Protein AF-A0A7S4M0R1-F1 (afdb_monomer_lite)

Structure (mmCIF, N/CA/C/O backbone):
data_AF-A0A7S4M0R1-F1
#
_entry.id   AF-A0A7S4M0R1-F1
#
loop_
_atom_site.group_PDB
_atom_site.id
_atom_site.type_symbol
_atom_site.label_atom_id
_atom_site.label_alt_id
_atom_site.label_comp_id
_atom_site.label_asym_id
_atom_site.label_entity_id
_atom_site.label_seq_id
_atom_site.pdbx_PDB_ins_code
_atom_site.Cartn_x
_atom_site.Cartn_y
_atom_site.Cartn_z
_atom_site.occupancy
_atom_site.B_iso_or_equiv
_atom_site.auth_seq_id
_atom_site.auth_comp_id
_atom_site.auth_asym_id
_atom_site.auth_atom_id
_atom_site.pdbx_PDB_model_num
ATOM 1 N N . TYR A 1 1 ? 2.655 9.391 9.782 1.00 79.50 1 TYR A N 1
ATOM 2 C CA . TYR A 1 1 ? 1.707 8.264 9.679 1.00 79.50 1 TYR A CA 1
ATOM 3 C C . TYR A 1 1 ? 1.735 7.376 10.911 1.00 79.50 1 TYR A C 1
ATOM 5 O O . TYR A 1 1 ? 0.661 7.004 11.349 1.00 79.50 1 TYR A O 1
ATOM 13 N N . VAL A 1 2 ? 2.895 7.035 11.497 1.00 83.00 2 VAL A N 1
ATOM 14 C CA . VAL A 1 2 ? 2.941 6.185 12.707 1.00 83.00 2 VAL A CA 1
ATOM 15 C C . VAL A 1 2 ? 2.132 6.774 13.873 1.00 83.00 2 VAL A C 1
ATOM 17 O O . VAL A 1 2 ? 1.277 6.090 14.426 1.00 83.00 2 VAL A O 1
ATOM 20 N N . GLU A 1 3 ? 2.333 8.052 14.206 1.00 86.31 3 GLU A N 1
ATOM 21 C CA . GLU A 1 3 ? 1.566 8.717 15.271 1.00 86.31 3 GLU A CA 1
ATOM 22 C C . GLU A 1 3 ? 0.062 8.769 14.967 1.00 86.31 3 GLU A C 1
ATOM 24 O O . GLU A 1 3 ? -0.769 8.592 15.857 1.00 86.31 3 GLU A O 1
ATOM 29 N N . GLU A 1 4 ? -0.312 9.002 13.710 1.00 88.94 4 GLU A N 1
ATOM 30 C CA . GLU A 1 4 ? -1.708 9.031 13.280 1.00 88.94 4 GLU A CA 1
ATOM 31 C C . GLU A 1 4 ? -2.354 7.646 13.363 1.00 88.94 4 GLU A C 1
ATOM 33 O O . GLU A 1 4 ? -3.479 7.537 13.849 1.00 88.94 4 GLU A O 1
ATOM 38 N N . ILE A 1 5 ? -1.629 6.592 12.973 1.00 88.50 5 ILE A N 1
ATOM 39 C CA . ILE A 1 5 ? -2.052 5.196 13.139 1.00 88.50 5 ILE A CA 1
ATOM 40 C C . ILE A 1 5 ? -2.315 4.920 14.620 1.00 88.50 5 ILE A C 1
ATOM 42 O O . ILE A 1 5 ? -3.394 4.442 14.958 1.00 88.50 5 ILE A O 1
ATOM 46 N N . MET A 1 6 ? -1.407 5.313 15.519 1.00 85.44 6 MET A N 1
ATOM 47 C CA . MET A 1 6 ? -1.615 5.146 16.963 1.00 85.44 6 MET A CA 1
ATOM 48 C C . MET A 1 6 ? -2.870 5.856 17.465 1.00 85.44 6 MET A C 1
ATOM 50 O O . MET A 1 6 ? -3.629 5.294 18.255 1.00 85.44 6 MET A O 1
ATOM 54 N N . ARG A 1 7 ? -3.099 7.101 17.031 1.00 89.31 7 ARG A N 1
ATOM 55 C CA . ARG A 1 7 ? -4.298 7.850 17.429 1.00 89.31 7 ARG A CA 1
ATOM 56 C C . ARG A 1 7 ? -5.565 7.131 16.982 1.00 89.31 7 ARG A C 1
ATOM 58 O O . ARG A 1 7 ? -6.522 7.102 17.748 1.00 89.31 7 ARG A O 1
ATOM 65 N N . MET A 1 8 ? -5.569 6.549 15.785 1.00 89.31 8 MET A N 1
ATOM 66 C CA . MET A 1 8 ? -6.713 5.795 15.268 1.00 89.31 8 MET A CA 1
ATOM 67 C C . MET A 1 8 ? -6.905 4.472 16.014 1.00 89.31 8 MET A C 1
ATOM 69 O O . MET A 1 8 ? -8.021 4.189 16.439 1.00 89.31 8 MET A O 1
ATOM 73 N N . VAL A 1 9 ? -5.825 3.723 16.253 1.00 87.56 9 VAL A N 1
ATOM 74 C CA . VAL A 1 9 ? -5.839 2.474 17.031 1.00 87.56 9 VAL A CA 1
ATOM 75 C C . VAL A 1 9 ? -6.393 2.709 18.435 1.00 87.56 9 VAL A C 1
ATOM 77 O O . VAL A 1 9 ? -7.315 2.018 18.845 1.00 87.56 9 VAL A O 1
ATOM 80 N N . MET A 1 10 ? -5.907 3.728 19.149 1.00 88.25 10 MET A N 1
ATOM 81 C CA . MET A 1 10 ? -6.389 4.033 20.503 1.00 88.25 10 MET A CA 1
ATOM 82 C C . MET A 1 10 ? -7.820 4.577 20.525 1.00 88.25 10 MET A C 1
ATOM 84 O O . MET A 1 10 ? -8.556 4.321 21.471 1.00 88.25 10 MET A O 1
ATOM 88 N N . LYS A 1 11 ? -8.212 5.373 19.522 1.00 92.69 11 LYS A N 1
ATOM 89 C CA . LYS A 1 11 ? -9.526 6.031 19.503 1.00 92.69 11 LYS A CA 1
ATOM 90 C C . LYS A 1 11 ? -10.654 5.095 19.075 1.00 92.69 11 LYS A C 1
ATOM 92 O O . LYS A 1 11 ? -11.769 5.244 19.565 1.00 92.69 11 LYS A O 1
ATOM 97 N N . TYR A 1 12 ? -10.375 4.205 18.131 1.00 92.25 12 TYR A N 1
ATOM 98 C CA . TYR A 1 12 ? -11.372 3.342 17.498 1.00 92.25 12 TYR A CA 1
ATOM 99 C C . TYR A 1 12 ? -11.142 1.855 17.783 1.00 92.25 12 TYR A C 1
ATOM 101 O O . TYR A 1 12 ? -11.811 1.026 17.178 1.00 92.25 12 TYR A O 1
ATOM 109 N N . GLU A 1 13 ? -10.209 1.528 18.683 1.00 89.31 13 GLU A N 1
ATOM 110 C CA . GLU A 1 13 ? -9.891 0.158 19.111 1.00 89.31 13 GLU A CA 1
ATOM 111 C C . GLU A 1 13 ? -9.555 -0.777 17.932 1.00 89.31 13 GLU A C 1
ATOM 113 O O . GLU A 1 13 ? -9.939 -1.944 17.897 1.00 89.31 13 GLU A O 1
ATOM 118 N N . VAL A 1 14 ? -8.828 -0.256 16.936 1.00 88.94 14 VAL A N 1
ATOM 119 C CA . VAL A 1 14 ? -8.447 -1.012 15.732 1.00 88.94 14 VAL A CA 1
ATOM 120 C C . VAL A 1 14 ? -7.402 -2.072 16.086 1.00 88.94 14 VAL A C 1
ATOM 122 O O . VAL A 1 14 ? -6.342 -1.740 16.614 1.00 88.94 14 VAL A O 1
ATOM 125 N N . SER A 1 15 ? -7.665 -3.337 15.750 1.00 87.50 15 SER A N 1
ATOM 126 C CA . SER A 1 15 ? -6.762 -4.467 16.027 1.00 87.50 15 SER A CA 1
ATOM 127 C C . SER A 1 15 ? -5.749 -4.754 14.916 1.00 87.50 15 SER A C 1
ATOM 129 O O . SER A 1 15 ? -4.734 -5.408 15.160 1.00 87.50 15 SER A O 1
ATOM 131 N N . THR A 1 16 ? -6.041 -4.297 13.696 1.00 91.69 16 THR A N 1
ATOM 132 C CA . THR A 1 16 ? -5.333 -4.706 12.481 1.00 91.69 16 THR A CA 1
ATOM 133 C C . THR A 1 16 ? -5.096 -3.503 11.573 1.00 91.69 16 THR A C 1
ATOM 135 O O . THR A 1 16 ? -6.013 -2.737 11.282 1.00 91.69 16 THR A O 1
ATOM 138 N N . VAL A 1 17 ? -3.859 -3.329 11.112 1.00 92.56 17 VAL A N 1
ATOM 139 C CA . VAL A 1 17 ? -3.431 -2.219 10.253 1.00 92.56 17 VAL A CA 1
ATOM 140 C C . VAL A 1 17 ? -2.860 -2.783 8.959 1.00 92.56 17 VAL A C 1
ATOM 142 O O . VAL A 1 17 ? -1.842 -3.470 8.976 1.00 92.56 17 VAL A O 1
ATOM 145 N N . PHE A 1 18 ? -3.483 -2.462 7.826 1.00 94.12 18 PHE A N 1
ATOM 146 C CA . PHE A 1 18 ? -2.896 -2.713 6.512 1.00 94.12 18 PHE A CA 1
ATOM 147 C C . PHE A 1 18 ? -1.986 -1.551 6.099 1.00 94.12 18 PHE A C 1
ATOM 149 O O . PHE A 1 18 ? -2.390 -0.388 6.157 1.00 94.12 18 PHE A O 1
ATOM 156 N N . LEU A 1 19 ? -0.761 -1.862 5.668 1.00 92.25 19 LEU A N 1
ATOM 157 C CA . LEU A 1 19 ? 0.222 -0.875 5.227 1.00 92.25 19 LEU A CA 1
ATOM 158 C C . LEU A 1 19 ? 0.598 -1.077 3.753 1.00 92.25 19 LEU A C 1
ATOM 160 O O . LEU A 1 19 ? 1.309 -2.021 3.402 1.00 92.25 19 LEU A O 1
ATOM 164 N N . ALA A 1 20 ? 0.193 -0.126 2.911 1.00 92.00 20 ALA A N 1
ATOM 165 C CA . ALA A 1 20 ? 0.692 0.024 1.547 1.00 92.00 20 ALA A CA 1
ATOM 166 C C . ALA A 1 20 ? 1.871 1.011 1.543 1.00 92.00 20 ALA A C 1
ATOM 168 O O . ALA A 1 20 ? 1.687 2.221 1.685 1.00 92.00 20 ALA A O 1
ATOM 169 N N . THR A 1 21 ? 3.096 0.497 1.429 1.00 86.44 21 THR A N 1
ATOM 170 C CA . THR 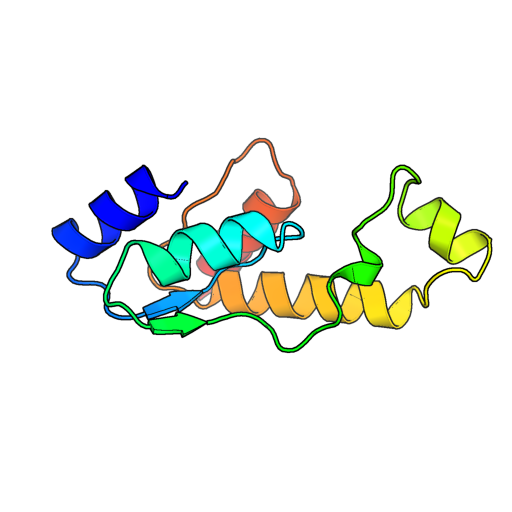A 1 21 ? 4.316 1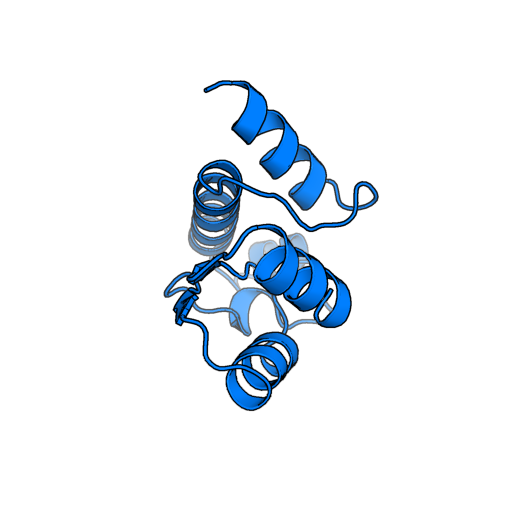.313 1.388 1.00 86.44 21 THR A CA 1
ATOM 171 C C . THR A 1 21 ? 5.382 0.674 0.501 1.00 86.44 21 THR A C 1
ATOM 173 O O . THR A 1 21 ? 5.493 -0.550 0.412 1.00 86.44 21 THR A O 1
ATOM 176 N N . ASP A 1 22 ? 6.179 1.522 -0.135 1.00 81.12 22 ASP A N 1
ATOM 177 C CA . ASP A 1 22 ? 7.432 1.192 -0.813 1.00 81.12 22 ASP A CA 1
ATOM 178 C C . ASP A 1 22 ? 8.630 1.136 0.158 1.00 81.12 22 ASP A C 1
ATOM 180 O O . ASP A 1 22 ? 9.694 0.635 -0.199 1.00 81.12 22 ASP A O 1
ATOM 184 N N . SER A 1 23 ? 8.464 1.600 1.403 1.00 80.44 23 SER A N 1
ATOM 185 C CA . SER A 1 23 ? 9.525 1.671 2.408 1.00 80.44 23 SER A C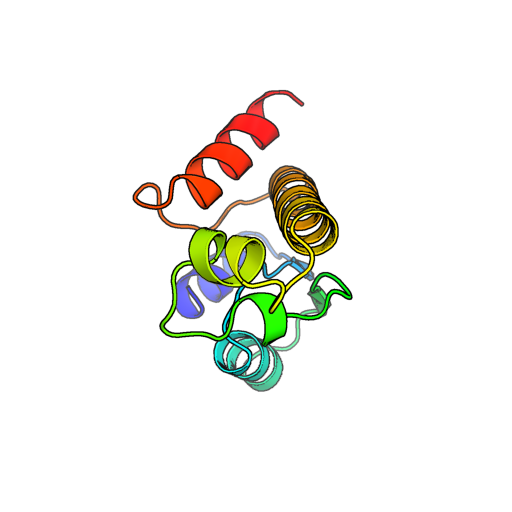A 1
ATOM 186 C C . SER A 1 23 ? 9.498 0.483 3.369 1.00 80.44 23 SER A C 1
ATOM 188 O O . SER A 1 23 ? 8.654 0.393 4.265 1.00 80.44 23 SER A O 1
ATOM 190 N N . ALA A 1 24 ? 10.501 -0.392 3.264 1.00 78.75 24 ALA A N 1
ATOM 191 C CA . ALA A 1 24 ? 10.718 -1.467 4.235 1.00 78.75 24 ALA A CA 1
ATOM 192 C C . ALA A 1 24 ? 10.915 -0.930 5.668 1.00 78.75 24 ALA A C 1
ATOM 194 O O . ALA A 1 24 ? 10.436 -1.525 6.633 1.00 78.75 24 ALA A O 1
ATOM 195 N N . GLN A 1 25 ? 11.545 0.241 5.808 1.00 82.31 25 GLN A N 1
ATOM 196 C CA . GLN A 1 25 ? 11.782 0.872 7.106 1.00 82.31 25 GLN A CA 1
ATOM 197 C C . GLN A 1 25 ? 10.472 1.269 7.805 1.00 82.31 25 GLN A C 1
ATOM 199 O O . GLN A 1 25 ? 10.359 1.125 9.021 1.00 82.31 25 GLN A O 1
ATOM 204 N N . ALA A 1 26 ? 9.471 1.744 7.056 1.00 82.44 26 ALA A N 1
ATOM 205 C CA . ALA A 1 26 ? 8.171 2.103 7.624 1.00 82.44 26 ALA A CA 1
ATOM 206 C C . ALA A 1 26 ? 7.455 0.879 8.224 1.00 82.44 26 ALA A C 1
ATOM 208 O O . ALA A 1 26 ? 6.855 0.973 9.297 1.00 82.44 26 ALA A O 1
ATOM 209 N N . LEU A 1 27 ? 7.574 -0.281 7.569 1.00 82.19 27 LEU A N 1
ATOM 210 C CA . LEU A 1 27 ? 7.025 -1.545 8.061 1.00 82.19 27 LEU A CA 1
ATOM 21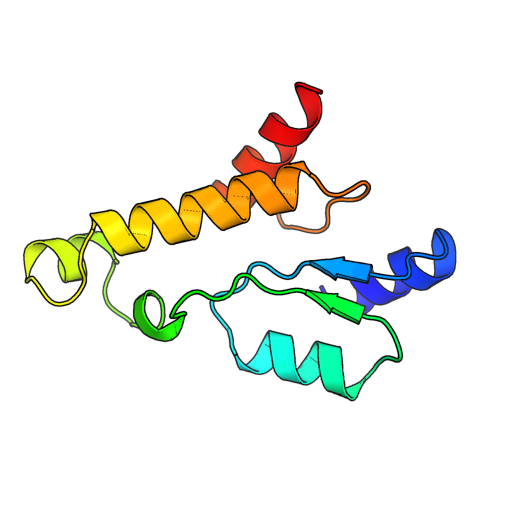1 C C . LEU A 1 27 ? 7.714 -2.001 9.356 1.00 82.19 27 LEU A C 1
ATOM 213 O O . LEU A 1 27 ? 7.038 -2.389 10.309 1.00 82.19 27 LEU A O 1
ATOM 217 N N . GLU A 1 28 ? 9.045 -1.936 9.413 1.00 84.56 28 GLU A N 1
ATOM 218 C CA . GLU A 1 28 ? 9.811 -2.292 10.617 1.00 84.56 28 GLU A CA 1
ATOM 219 C C . GLU A 1 28 ? 9.497 -1.363 11.796 1.00 84.56 28 GLU A C 1
ATOM 221 O O . GLU A 1 28 ? 9.336 -1.821 12.932 1.00 84.56 28 GLU A O 1
ATOM 226 N N . GLN A 1 29 ? 9.347 -0.062 11.537 1.00 84.38 29 GLN A N 1
ATOM 227 C CA . GLN A 1 29 ? 8.954 0.909 12.559 1.00 84.38 29 GLN A CA 1
ATOM 228 C C . GLN A 1 29 ? 7.562 0.611 13.122 1.00 84.38 29 GLN A C 1
ATOM 230 O O . GLN A 1 29 ? 7.366 0.705 14.330 1.00 84.38 29 GLN A O 1
ATOM 235 N N . LEU A 1 30 ? 6.599 0.215 12.289 1.00 83.19 30 LEU A N 1
ATOM 236 C CA . LEU A 1 30 ? 5.264 -0.152 12.768 1.00 83.19 30 LEU A CA 1
ATOM 237 C C . LEU A 1 30 ? 5.287 -1.436 13.604 1.00 83.19 30 LEU A C 1
ATOM 239 O O . LEU A 1 30 ? 4.735 -1.451 14.701 1.00 83.19 30 LEU A O 1
ATOM 243 N N . LYS A 1 31 ? 5.997 -2.472 13.142 1.00 83.62 31 LYS A N 1
ATOM 244 C CA . LYS A 1 31 ? 6.098 -3.757 13.857 1.00 83.62 31 LYS A CA 1
ATOM 245 C C . LYS A 1 31 ? 6.830 -3.664 15.198 1.00 83.62 31 LYS A C 1
ATOM 247 O O . LYS A 1 31 ? 6.537 -4.434 16.101 1.00 83.62 31 LYS A O 1
ATOM 252 N N . SER A 1 32 ? 7.811 -2.771 15.321 1.00 82.31 32 SER A N 1
ATOM 253 C CA . SER A 1 32 ? 8.644 -2.666 16.529 1.00 82.31 32 SER A CA 1
ATOM 254 C C . SER A 1 32 ? 8.016 -1.848 17.655 1.00 82.31 32 SER A C 1
ATOM 256 O O . SER A 1 32 ? 8.406 -2.015 18.808 1.00 82.31 32 SER A O 1
ATOM 258 N N . ASN A 1 33 ? 7.066 -0.966 17.342 1.00 75.00 33 ASN A N 1
ATOM 259 C CA . ASN A 1 33 ? 6.538 -0.014 18.315 1.00 75.00 33 ASN A CA 1
ATOM 260 C C . ASN A 1 33 ? 5.182 -0.419 18.914 1.00 75.00 33 ASN A C 1
ATOM 262 O O . ASN A 1 33 ? 4.788 0.185 19.912 1.00 75.00 33 ASN A O 1
ATOM 266 N N . PHE A 1 34 ? 4.469 -1.408 18.353 1.00 74.38 34 PHE A N 1
ATOM 267 C CA . PHE A 1 34 ? 3.077 -1.674 18.739 1.00 74.38 34 PHE A CA 1
ATOM 268 C C . PHE A 1 34 ? 2.669 -3.146 18.723 1.00 74.38 34 PHE A C 1
ATOM 270 O O . PHE A 1 34 ? 3.194 -3.949 17.961 1.00 74.38 34 PHE A O 1
ATOM 277 N N . ASP A 1 35 ? 1.666 -3.451 19.548 1.00 80.56 35 ASP A N 1
ATOM 278 C CA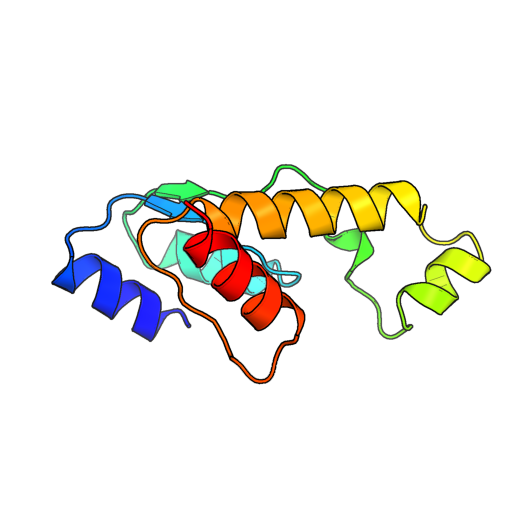 . ASP A 1 35 ? 1.050 -4.771 19.703 1.00 80.56 35 ASP A CA 1
ATOM 279 C C . ASP A 1 35 ? -0.282 -4.844 18.935 1.00 80.56 35 ASP A C 1
ATOM 281 O O . ASP A 1 35 ? -1.353 -5.038 19.505 1.00 80.56 35 ASP A O 1
ATOM 285 N N . PHE A 1 36 ? -0.233 -4.579 17.629 1.00 81.81 36 PHE A N 1
ATOM 286 C CA . PHE A 1 36 ? -1.363 -4.791 16.724 1.00 81.81 36 PHE A CA 1
ATOM 287 C C . PHE A 1 36 ? -0.912 -5.540 15.476 1.00 81.81 36 PHE A C 1
ATOM 289 O O . PHE A 1 36 ? 0.253 -5.487 15.065 1.00 81.81 36 PHE A O 1
ATOM 296 N N . GLU A 1 37 ? -1.847 -6.244 14.849 1.00 88.12 37 GLU A N 1
ATOM 297 C CA . GLU A 1 37 ? -1.550 -7.025 13.659 1.00 88.12 37 GLU A CA 1
ATOM 298 C C . GLU A 1 37 ? -1.258 -6.085 12.485 1.00 88.12 37 GLU A C 1
ATOM 300 O O . GLU A 1 37 ? -2.098 -5.283 12.085 1.00 88.12 37 GLU A O 1
ATOM 305 N N . THR A 1 38 ? -0.051 -6.163 11.924 1.00 88.75 38 THR A N 1
ATOM 306 C CA . THR A 1 38 ? 0.311 -5.388 10.732 1.00 88.75 38 THR A CA 1
ATOM 307 C C . THR A 1 38 ? 0.258 -6.282 9.501 1.00 88.75 38 THR A C 1
ATOM 309 O O . THR A 1 38 ? 1.089 -7.182 9.346 1.00 88.75 38 THR A O 1
ATOM 312 N N . LEU A 1 39 ? -0.687 -6.003 8.607 1.00 90.06 39 LEU A N 1
ATOM 313 C CA . LEU A 1 39 ? -0.828 -6.665 7.317 1.00 90.06 39 LEU A CA 1
ATOM 314 C C . LEU A 1 39 ? -0.084 -5.889 6.229 1.00 90.06 39 LEU A C 1
ATOM 316 O O . LEU A 1 39 ? -0.071 -4.659 6.199 1.00 90.06 39 LEU A O 1
ATOM 320 N N . HIS A 1 40 ? 0.509 -6.624 5.297 1.00 87.50 40 HIS A N 1
ATOM 321 C CA . HIS A 1 40 ? 1.079 -6.075 4.074 1.00 87.50 40 HIS A CA 1
ATOM 322 C C . HIS A 1 40 ? 0.841 -7.054 2.929 1.00 87.50 40 HIS A C 1
ATOM 324 O O . HIS A 1 40 ? 0.816 -8.270 3.133 1.00 87.50 40 HIS A O 1
ATOM 330 N N . ALA A 1 41 ? 0.688 -6.536 1.712 1.00 86.69 41 ALA A N 1
ATOM 331 C CA . ALA A 1 41 ? 0.561 -7.391 0.543 1.00 86.69 41 ALA A CA 1
ATOM 332 C C . ALA A 1 41 ? 1.840 -8.244 0.356 1.00 86.69 41 ALA A C 1
ATOM 334 O O . ALA A 1 41 ? 2.951 -7.723 0.541 1.00 86.69 41 ALA A O 1
ATOM 335 N N . PRO A 1 42 ? 1.726 -9.538 -0.004 1.00 81.88 42 PRO A N 1
ATOM 336 C CA . PRO A 1 42 ? 2.861 -10.441 -0.209 1.00 81.88 42 PRO A CA 1
ATOM 337 C C . PRO A 1 42 ? 3.488 -10.244 -1.601 1.00 81.88 42 PRO A C 1
ATOM 339 O O . PRO A 1 42 ? 3.617 -11.180 -2.385 1.00 81.88 42 PRO A O 1
ATOM 342 N N . VAL A 1 43 ? 3.839 -9.002 -1.927 1.00 81.25 43 VAL A N 1
ATOM 343 C CA . VAL A 1 43 ? 4.403 -8.594 -3.222 1.00 81.25 43 VAL A CA 1
ATOM 344 C C . VAL A 1 43 ? 5.838 -8.124 -3.049 1.00 81.25 43 VAL A C 1
ATOM 346 O O . VAL A 1 43 ? 6.201 -7.564 -2.013 1.00 81.25 43 VAL A O 1
ATOM 349 N N . ASP A 1 44 ? 6.659 -8.334 -4.075 1.00 82.31 44 ASP A N 1
ATOM 350 C CA . ASP A 1 44 ? 8.034 -7.845 -4.077 1.00 82.31 44 ASP A CA 1
ATOM 351 C C . ASP A 1 44 ? 8.056 -6.311 -4.173 1.00 82.31 44 ASP A C 1
ATOM 353 O O . ASP A 1 44 ? 7.764 -5.720 -5.213 1.00 82.31 44 ASP A O 1
ATOM 357 N N . ARG A 1 45 ? 8.394 -5.650 -3.061 1.00 82.44 45 ARG A N 1
ATOM 358 C CA . ARG A 1 45 ? 8.470 -4.185 -2.978 1.00 82.44 45 ARG A CA 1
ATOM 359 C C . ARG A 1 45 ? 9.754 -3.614 -3.575 1.00 82.44 45 ARG A C 1
ATOM 361 O O . ARG A 1 45 ? 9.787 -2.421 -3.870 1.00 82.44 45 ARG A O 1
ATOM 368 N N . SER A 1 46 ? 10.772 -4.439 -3.839 1.00 81.69 46 SER A N 1
ATOM 369 C CA . SER A 1 46 ? 12.006 -3.986 -4.503 1.00 81.69 46 SER A CA 1
ATOM 370 C C . SER A 1 46 ? 11.755 -3.488 -5.938 1.00 81.69 46 SER A C 1
ATOM 372 O O . SER A 1 46 ? 12.527 -2.699 -6.494 1.00 81.69 46 SER A O 1
ATOM 374 N N . LEU A 1 47 ? 10.605 -3.855 -6.518 1.00 82.69 47 LEU A N 1
ATOM 375 C CA . LEU A 1 47 ? 10.095 -3.298 -7.772 1.00 82.69 47 LEU A CA 1
ATOM 376 C C . LEU A 1 47 ? 9.904 -1.775 -7.722 1.00 82.69 47 LEU A C 1
ATOM 378 O O . LEU A 1 47 ? 9.976 -1.126 -8.764 1.00 82.69 47 LEU A O 1
ATOM 382 N N . PHE A 1 48 ? 9.716 -1.196 -6.535 1.00 83.62 48 PHE A N 1
ATOM 383 C CA . PHE A 1 48 ? 9.516 0.243 -6.338 1.00 83.62 48 PHE A CA 1
ATOM 384 C C . PHE A 1 48 ? 10.758 0.958 -5.787 1.00 83.62 48 PHE A C 1
ATOM 386 O O . PHE A 1 48 ? 10.845 2.178 -5.889 1.00 83.62 48 PHE A O 1
ATOM 393 N N . ASP A 1 49 ? 11.758 0.221 -5.291 1.00 84.31 49 ASP A N 1
ATOM 394 C CA . ASP A 1 49 ? 12.996 0.798 -4.757 1.00 84.31 49 ASP A CA 1
ATOM 395 C C . ASP A 1 49 ? 13.954 1.208 -5.888 1.00 84.31 49 ASP A C 1
ATOM 397 O O . ASP A 1 49 ? 14.802 0.440 -6.357 1.00 84.31 49 ASP A O 1
ATOM 401 N N . SER A 1 50 ? 13.764 2.418 -6.418 1.00 84.88 50 SER A N 1
ATOM 402 C CA . SER A 1 50 ? 14.655 2.992 -7.424 1.00 84.88 50 SER A CA 1
ATOM 403 C C . SER A 1 50 ? 14.570 4.510 -7.495 1.00 84.88 50 SER A C 1
ATOM 405 O O . SER A 1 50 ? 13.545 5.125 -7.230 1.00 84.88 50 SER A O 1
ATOM 407 N N . ARG A 1 51 ? 15.663 5.122 -7.962 1.00 86.31 51 ARG A N 1
ATOM 408 C CA . ARG A 1 51 ? 15.683 6.537 -8.368 1.00 86.31 51 ARG A CA 1
ATOM 409 C C . ARG A 1 51 ? 15.111 6.763 -9.769 1.00 86.31 51 ARG A C 1
ATOM 411 O O . ARG A 1 51 ? 14.960 7.910 -10.179 1.00 86.31 51 ARG A O 1
ATOM 418 N N . TRP A 1 52 ? 14.885 5.698 -10.535 1.00 87.75 52 TRP A N 1
ATOM 419 C CA . TRP A 1 52 ? 14.308 5.784 -11.871 1.00 87.75 52 TRP A CA 1
ATOM 420 C C . TRP A 1 52 ? 12.792 5.711 -11.777 1.00 87.75 52 TRP A C 1
ATOM 422 O O . TRP A 1 52 ? 12.254 4.876 -11.054 1.00 87.75 52 TRP A O 1
ATOM 432 N N . TRP A 1 53 ? 12.114 6.540 -12.570 1.00 89.12 53 TRP A N 1
ATOM 433 C CA . TRP A 1 53 ? 10.673 6.428 -12.766 1.00 89.12 53 TRP A CA 1
ATOM 434 C C . TRP A 1 53 ? 10.311 5.012 -13.216 1.00 89.12 53 TRP A C 1
ATOM 436 O O . TRP A 1 53 ? 11.009 4.417 -14.046 1.00 89.12 53 TRP A O 1
ATOM 446 N N . ILE A 1 54 ? 9.217 4.482 -12.670 1.00 89.19 54 ILE A N 1
ATOM 447 C CA . ILE A 1 54 ? 8.802 3.096 -12.902 1.00 89.19 54 ILE A CA 1
ATOM 448 C C . ILE A 1 54 ? 8.560 2.809 -14.392 1.00 89.19 54 ILE A C 1
ATOM 450 O O . ILE A 1 54 ? 8.964 1.759 -14.886 1.00 89.19 54 ILE A O 1
ATOM 454 N N . ASP A 1 55 ? 8.053 3.798 -15.134 1.00 90.75 55 ASP A N 1
ATOM 455 C CA . ASP A 1 55 ? 7.835 3.717 -16.583 1.00 90.75 55 ASP A CA 1
ATOM 456 C C . ASP A 1 55 ? 9.141 3.504 -17.357 1.00 90.75 55 ASP A C 1
ATOM 458 O O . ASP A 1 55 ? 9.192 2.725 -18.308 1.00 90.75 55 ASP A O 1
ATOM 462 N N . HIS A 1 56 ? 10.235 4.147 -16.931 1.00 94.19 56 HIS A N 1
ATOM 463 C CA . HIS A 1 56 ? 11.546 3.923 -17.537 1.00 94.19 56 HIS A CA 1
ATOM 464 C C . HIS A 1 56 ? 12.056 2.521 -17.224 1.00 94.19 56 HIS A C 1
ATOM 466 O O . HIS A 1 56 ? 12.549 1.839 -18.120 1.00 94.19 56 HIS A O 1
ATOM 472 N N . ARG A 1 57 ? 11.908 2.053 -15.980 1.00 92.56 57 ARG A N 1
ATOM 473 C CA . ARG A 1 57 ? 12.313 0.688 -15.612 1.00 92.56 57 ARG A CA 1
ATOM 474 C C . ARG A 1 57 ? 11.575 -0.355 -16.452 1.00 92.56 57 ARG A C 1
ATOM 476 O O . ARG A 1 57 ? 12.217 -1.286 -16.934 1.00 92.56 57 ARG A O 1
ATOM 483 N N . ALA A 1 58 ? 10.275 -0.169 -16.671 1.00 92.94 58 ALA A N 1
ATOM 484 C CA . ALA A 1 58 ? 9.479 -1.035 -17.534 1.00 92.94 58 ALA A CA 1
ATOM 485 C C . ALA A 1 58 ? 9.946 -0.963 -18.999 1.00 92.94 58 ALA A C 1
ATOM 487 O O . ALA A 1 58 ? 10.187 -1.996 -19.620 1.00 92.94 58 ALA A O 1
ATOM 488 N N . ALA A 1 59 ? 10.168 0.243 -19.536 1.00 93.94 59 ALA A N 1
ATOM 489 C CA . ALA A 1 59 ? 10.635 0.435 -20.913 1.00 93.94 59 ALA A CA 1
ATOM 490 C C . ALA A 1 59 ? 12.009 -0.207 -21.193 1.00 93.94 59 ALA A C 1
ATOM 492 O O . ALA A 1 59 ? 12.262 -0.656 -22.310 1.00 93.94 59 ALA A O 1
ATOM 493 N N . PHE A 1 60 ? 12.885 -0.273 -20.186 1.00 94.94 60 PHE A N 1
ATOM 494 C CA . PHE A 1 60 ? 14.197 -0.927 -20.272 1.00 94.94 60 PHE A CA 1
ATOM 495 C C . PHE A 1 60 ? 14.183 -2.413 -19.864 1.00 94.94 60 PHE A C 1
ATOM 497 O O . PHE A 1 60 ? 15.245 -3.031 -19.820 1.00 94.94 60 PHE A O 1
ATOM 504 N N . GLY A 1 61 ? 13.018 -2.996 -19.560 1.00 93.06 61 GLY A N 1
ATOM 505 C CA . GLY A 1 61 ? 12.893 -4.405 -19.165 1.00 93.06 61 GLY A CA 1
ATOM 506 C C . GLY A 1 61 ? 13.489 -4.738 -17.792 1.00 93.06 61 GLY A C 1
ATOM 507 O O . GLY A 1 61 ? 13.799 -5.895 -17.523 1.00 93.06 61 GLY A O 1
ATOM 508 N N . VAL A 1 62 ? 13.679 -3.736 -16.927 1.00 93.44 62 VAL A N 1
ATOM 509 C CA . VAL A 1 62 ? 14.201 -3.906 -15.557 1.00 93.44 62 VAL A CA 1
ATOM 510 C C . VAL A 1 62 ? 13.125 -4.447 -14.614 1.00 93.44 62 VAL A C 1
ATOM 512 O O . VAL A 1 62 ? 13.445 -5.132 -13.646 1.00 93.44 62 VAL A O 1
ATOM 515 N N . VAL A 1 63 ? 11.861 -4.114 -14.871 1.00 92.88 63 VAL A N 1
ATOM 516 C CA . VAL A 1 63 ? 10.693 -4.625 -14.141 1.00 92.88 63 VAL A CA 1
ATOM 517 C C . VAL A 1 63 ? 9.622 -5.046 -15.137 1.00 92.88 63 VAL A C 1
ATOM 519 O O . VAL A 1 63 ? 9.525 -4.464 -16.219 1.00 92.88 63 VAL A O 1
ATOM 522 N N . ASP A 1 64 ? 8.807 -6.027 -14.762 1.00 92.88 64 ASP A N 1
ATOM 523 C CA . ASP A 1 64 ? 7.612 -6.385 -15.520 1.00 92.88 64 ASP A CA 1
ATOM 524 C C . ASP A 1 64 ? 6.487 -5.373 -15.211 1.00 92.88 64 ASP A C 1
ATOM 526 O O . ASP A 1 64 ? 6.061 -5.274 -14.054 1.00 92.88 64 ASP A O 1
ATOM 530 N N . PRO A 1 65 ? 5.990 -4.607 -16.203 1.00 92.06 65 PRO A N 1
ATOM 531 C CA . PRO A 1 65 ? 4.903 -3.655 -15.984 1.00 92.06 65 PRO A CA 1
ATOM 532 C C . PRO A 1 65 ? 3.615 -4.320 -15.487 1.00 92.06 65 PRO A C 1
ATOM 534 O O . PRO A 1 65 ? 2.872 -3.684 -14.738 1.00 92.06 65 PRO A O 1
ATOM 537 N N . MET A 1 66 ? 3.352 -5.579 -15.858 1.00 92.31 66 MET A N 1
ATOM 538 C CA . MET A 1 66 ? 2.174 -6.302 -15.377 1.00 92.31 66 MET A CA 1
ATOM 539 C C . MET A 1 66 ? 2.270 -6.528 -13.869 1.00 92.31 66 MET A C 1
ATOM 541 O O . MET A 1 66 ? 1.359 -6.170 -13.131 1.00 92.31 66 MET A O 1
ATOM 545 N N . GLN A 1 67 ? 3.419 -7.017 -13.401 1.00 90.88 67 GLN A N 1
ATOM 546 C CA . GLN A 1 67 ? 3.661 -7.278 -11.984 1.00 90.88 67 GLN A CA 1
ATOM 547 C C . GLN A 1 67 ? 3.573 -5.999 -11.135 1.00 90.88 67 GLN A C 1
ATOM 549 O O . GLN A 1 67 ? 3.013 -6.006 -10.037 1.00 90.88 67 GLN A O 1
ATOM 554 N N . VAL A 1 68 ? 4.103 -4.884 -11.648 1.00 90.81 68 VAL A N 1
ATOM 555 C CA . VAL A 1 68 ? 3.992 -3.566 -11.003 1.00 90.81 68 VAL A CA 1
ATOM 556 C C . VAL A 1 68 ? 2.528 -3.132 -10.905 1.00 90.81 68 VAL A C 1
ATOM 558 O O . VAL A 1 68 ? 2.088 -2.701 -9.837 1.00 90.81 68 VAL A O 1
ATOM 561 N N . GLY A 1 69 ? 1.775 -3.258 -12.001 1.00 92.06 69 GLY A N 1
ATOM 562 C CA . GLY A 1 69 ? 0.361 -2.891 -12.057 1.00 92.06 69 GLY A CA 1
ATOM 563 C C . GLY A 1 69 ? -0.506 -3.730 -11.119 1.00 92.06 69 GLY A C 1
ATOM 564 O O . GLY A 1 69 ? -1.291 -3.174 -10.355 1.00 92.06 69 GLY A O 1
ATOM 565 N N . GLU A 1 70 ? -0.330 -5.051 -11.119 1.00 91.81 70 GLU A N 1
ATOM 566 C CA . GLU A 1 70 ? -1.045 -5.973 -10.227 1.00 91.81 70 GLU A CA 1
ATOM 567 C C . GLU A 1 70 ? -0.761 -5.672 -8.750 1.00 91.81 70 GLU A C 1
ATOM 569 O O . GLU A 1 70 ? -1.684 -5.627 -7.936 1.00 91.81 70 GLU A O 1
ATOM 574 N N . SER A 1 71 ? 0.501 -5.395 -8.412 1.00 91.19 71 SER A N 1
ATOM 575 C CA . SER A 1 71 ? 0.915 -5.008 -7.060 1.00 91.19 71 SER A CA 1
ATOM 576 C C . SER A 1 71 ? 0.234 -3.712 -6.600 1.00 91.19 71 SER A C 1
ATOM 578 O O . SER A 1 71 ? -0.345 -3.658 -5.513 1.00 91.19 71 SER A O 1
ATOM 580 N N . ALA A 1 72 ? 0.223 -2.691 -7.461 1.00 91.69 72 ALA A N 1
ATOM 581 C CA . ALA A 1 72 ? -0.432 -1.414 -7.190 1.00 91.69 72 ALA A CA 1
ATOM 582 C C . ALA A 1 72 ? -1.962 -1.549 -7.060 1.00 91.69 72 ALA A C 1
ATOM 584 O O . ALA A 1 72 ? -2.562 -0.956 -6.164 1.00 91.69 72 ALA A O 1
ATOM 585 N N . LEU A 1 73 ? -2.601 -2.345 -7.923 1.00 93.25 73 LEU A N 1
ATOM 586 C CA . LEU A 1 73 ? -4.043 -2.599 -7.867 1.00 93.25 73 LEU A CA 1
ATOM 587 C C . LEU A 1 73 ? -4.442 -3.357 -6.602 1.00 93.25 73 LEU A C 1
ATOM 589 O O . LEU A 1 73 ? -5.443 -3.008 -5.980 1.00 93.25 73 LEU A O 1
ATOM 593 N N . MET A 1 74 ? -3.662 -4.359 -6.196 1.00 93.56 74 MET A N 1
ATOM 594 C CA . MET A 1 74 ? -3.932 -5.103 -4.967 1.00 93.56 74 MET A CA 1
ATOM 595 C C . MET A 1 74 ? -3.879 -4.189 -3.738 1.00 93.56 74 MET A C 1
ATOM 597 O O . MET A 1 74 ? -4.762 -4.268 -2.889 1.00 93.56 74 MET A O 1
ATOM 601 N N . ASP A 1 75 ? -2.909 -3.275 -3.672 1.00 93.62 75 ASP A N 1
ATOM 602 C CA . ASP A 1 75 ? -2.852 -2.269 -2.608 1.00 93.62 75 ASP A CA 1
ATOM 603 C C . ASP A 1 75 ? -4.055 -1.320 -2.632 1.00 93.62 75 ASP A C 1
ATOM 605 O O . ASP A 1 75 ? -4.627 -1.057 -1.577 1.00 93.62 75 ASP A O 1
ATOM 609 N N . LEU A 1 76 ? -4.464 -0.817 -3.805 1.00 94.75 76 LEU A N 1
ATOM 610 C CA . LEU A 1 76 ? -5.645 0.050 -3.921 1.00 94.75 76 LEU A CA 1
ATOM 611 C C . LEU A 1 76 ? -6.907 -0.652 -3.415 1.00 94.75 76 LEU A C 1
ATOM 613 O O . LEU A 1 76 ? -7.664 -0.064 -2.644 1.00 94.75 76 LEU A O 1
ATOM 617 N N . LEU A 1 77 ? -7.105 -1.909 -3.817 1.00 94.06 77 LEU A N 1
ATOM 618 C CA . LEU A 1 77 ? -8.246 -2.712 -3.390 1.00 94.06 77 LEU A CA 1
ATOM 619 C C . LEU A 1 77 ? -8.214 -2.945 -1.878 1.00 94.06 77 LEU A C 1
ATOM 621 O O . LEU A 1 77 ? -9.186 -2.634 -1.199 1.00 94.06 77 LEU A O 1
ATOM 625 N N . LEU A 1 78 ? -7.087 -3.400 -1.327 1.00 94.69 78 LEU A N 1
ATOM 626 C CA . LEU A 1 78 ? -6.958 -3.645 0.112 1.00 94.69 78 LEU A CA 1
ATOM 627 C C . LEU A 1 78 ? -7.127 -2.364 0.941 1.00 94.69 78 LEU A C 1
ATOM 629 O O . LEU A 1 78 ? -7.797 -2.396 1.968 1.00 94.69 78 LEU A O 1
ATOM 633 N N . LEU A 1 79 ? -6.591 -1.228 0.483 1.00 95.38 79 LEU A N 1
ATOM 634 C CA . LEU A 1 79 ? -6.812 0.069 1.130 1.00 95.38 79 LEU A CA 1
ATOM 635 C C . LEU A 1 79 ? -8.281 0.490 1.084 1.00 95.38 79 LEU A C 1
ATOM 637 O O . LEU A 1 79 ? -8.781 1.026 2.071 1.00 95.38 79 LEU A O 1
ATOM 641 N N . SER A 1 80 ? -8.961 0.261 -0.042 1.00 95.25 80 SER A N 1
ATOM 642 C CA . SER A 1 80 ? -10.389 0.564 -0.164 1.00 95.25 80 SER A CA 1
ATOM 643 C C . SER A 1 80 ? -11.250 -0.336 0.725 1.00 95.25 80 SER A C 1
ATOM 645 O O . SER A 1 80 ? -12.363 0.038 1.098 1.00 95.25 80 SER A O 1
ATOM 647 N N . GLU A 1 81 ? -10.717 -1.503 1.106 1.00 94.38 81 GLU A N 1
ATOM 648 C CA . GLU A 1 81 ? -11.400 -2.442 1.980 1.00 94.38 81 GLU A CA 1
ATOM 649 C C . GLU A 1 81 ? -11.360 -2.073 3.471 1.00 94.38 81 GLU A C 1
ATOM 651 O O . GLU A 1 81 ? -12.223 -2.520 4.223 1.00 94.38 81 GLU A O 1
ATOM 656 N N . CYS A 1 82 ? -10.436 -1.207 3.888 1.00 94.19 82 CYS A N 1
ATOM 657 C CA . CYS A 1 82 ? -10.289 -0.780 5.279 1.00 94.19 82 CYS A CA 1
ATOM 658 C C . CYS A 1 82 ? -11.468 0.074 5.788 1.00 94.19 82 CYS A C 1
ATOM 660 O O . CYS A 1 82 ? -11.977 0.939 5.076 1.00 94.19 82 CYS A O 1
ATOM 662 N N . ASP A 1 83 ? -11.818 -0.077 7.071 1.00 93.12 83 ASP A N 1
ATOM 663 C CA . ASP A 1 83 ? -12.837 0.752 7.743 1.00 93.12 83 ASP A CA 1
ATOM 664 C C . ASP A 1 83 ? -12.397 2.214 7.921 1.00 93.12 83 ASP A C 1
ATOM 666 O O . ASP A 1 83 ? -13.207 3.142 7.924 1.00 93.12 83 ASP A O 1
ATOM 670 N N . TYR A 1 84 ? -11.087 2.423 8.079 1.00 92.38 84 TYR A N 1
ATOM 671 C CA . TYR A 1 84 ? -10.473 3.733 8.250 1.00 92.38 84 TYR A CA 1
ATOM 672 C C . TYR A 1 84 ? -9.297 3.898 7.294 1.00 92.38 84 TYR A C 1
ATOM 674 O O . TYR A 1 84 ? -8.460 3.008 7.154 1.00 92.38 84 TYR A O 1
ATOM 682 N N . PHE A 1 85 ? -9.192 5.082 6.693 1.00 93.06 85 PHE A N 1
ATOM 683 C CA . PHE A 1 85 ? -8.122 5.418 5.763 1.00 93.06 85 PHE A CA 1
ATOM 684 C C . PHE A 1 85 ? -7.192 6.488 6.345 1.00 93.06 85 PHE A C 1
ATOM 686 O O . PHE A 1 85 ? -7.643 7.549 6.783 1.00 93.06 85 PHE A O 1
ATOM 693 N N . ILE A 1 86 ? -5.882 6.224 6.321 1.00 92.06 86 ILE A N 1
ATOM 694 C CA . ILE A 1 86 ? -4.833 7.180 6.695 1.00 92.06 86 ILE A CA 1
ATOM 695 C C . ILE A 1 86 ? -3.875 7.306 5.512 1.00 92.06 86 ILE A C 1
ATOM 697 O O . ILE A 1 86 ? -3.184 6.356 5.153 1.00 92.06 86 ILE A O 1
ATOM 701 N N . GLY A 1 87 ? -3.804 8.494 4.922 1.00 90.94 87 GLY A N 1
ATOM 702 C CA . GLY A 1 87 ? -2.948 8.772 3.773 1.00 90.94 87 GLY A CA 1
ATOM 703 C C . GLY A 1 87 ? -2.815 10.268 3.524 1.00 90.94 87 GLY A C 1
ATOM 704 O O . GLY A 1 87 ? -3.234 11.086 4.346 1.00 90.94 87 GLY A O 1
ATOM 705 N N . THR A 1 88 ? -2.231 10.639 2.387 1.00 89.31 88 THR A N 1
ATOM 706 C CA . THR A 1 88 ? -2.096 12.043 1.981 1.00 89.31 88 THR A CA 1
ATOM 707 C C . THR A 1 88 ? -2.868 12.295 0.692 1.00 89.31 88 THR A C 1
ATOM 709 O O . THR A 1 88 ? -2.626 11.654 -0.323 1.00 89.31 88 THR A O 1
ATOM 712 N N . PHE A 1 89 ? -3.769 13.279 0.684 1.00 89.00 89 PHE A N 1
ATOM 713 C CA . PHE A 1 89 ? -4.514 13.647 -0.531 1.00 89.00 89 PHE A CA 1
ATOM 714 C C . PHE A 1 89 ? -3.672 14.378 -1.584 1.00 89.00 89 PHE A C 1
ATOM 716 O O . PHE A 1 89 ? -4.155 14.680 -2.667 1.00 89.00 89 PHE A O 1
ATOM 723 N N . SER A 1 90 ? -2.393 14.628 -1.308 1.00 92.31 90 SER A N 1
ATOM 724 C CA . SER A 1 90 ? -1.420 15.005 -2.335 1.00 92.31 90 SER A CA 1
ATOM 725 C C . SER A 1 90 ? -0.974 13.817 -3.197 1.00 92.31 90 SER A C 1
ATOM 727 O O . SER A 1 90 ? -0.394 14.024 -4.259 1.00 92.31 90 SER A O 1
ATOM 729 N N . SER A 1 91 ? -1.197 12.578 -2.744 1.00 90.31 91 SER A N 1
ATOM 730 C CA . SER A 1 91 ? -0.915 11.367 -3.510 1.00 90.31 91 SER A CA 1
ATOM 731 C C . SER A 1 91 ? -2.152 10.949 -4.301 1.00 90.31 91 SER A C 1
ATOM 733 O O . SER A 1 91 ? -3.180 10.610 -3.716 1.00 90.31 91 SER A O 1
ATOM 735 N N . HIS A 1 92 ? -2.036 10.899 -5.631 1.00 92.88 92 HIS A N 1
ATOM 736 C CA . HIS A 1 92 ? -3.089 10.354 -6.497 1.00 92.88 92 HIS A CA 1
ATOM 737 C C . HIS A 1 92 ? -3.428 8.901 -6.143 1.00 92.88 92 HIS A C 1
ATOM 739 O O . HIS A 1 92 ? -4.577 8.496 -6.263 1.00 92.88 92 HIS A O 1
ATOM 745 N N . PHE A 1 93 ? -2.450 8.133 -5.654 1.00 92.38 93 PHE A N 1
ATOM 746 C CA . PHE A 1 93 ? -2.665 6.758 -5.209 1.00 92.38 93 PHE A CA 1
ATOM 747 C C . PHE A 1 93 ? -3.567 6.703 -3.970 1.00 92.38 93 PHE A C 1
ATOM 749 O O . PHE A 1 93 ? -4.523 5.936 -3.917 1.00 92.38 93 PHE A O 1
ATOM 756 N N . SER A 1 94 ? -3.305 7.571 -2.989 1.00 94.00 94 SER A N 1
ATOM 757 C CA . SER A 1 94 ? -4.139 7.678 -1.790 1.00 94.00 94 SER A CA 1
ATOM 758 C C . SER A 1 94 ? -5.532 8.224 -2.098 1.00 94.00 94 SER A C 1
ATOM 760 O O . SER A 1 94 ? -6.502 7.747 -1.518 1.00 94.00 94 SER A O 1
ATOM 762 N N . LEU A 1 95 ? -5.641 9.195 -3.011 1.00 95.00 95 LEU A N 1
ATOM 763 C CA . LEU A 1 95 ? -6.934 9.694 -3.485 1.00 95.00 95 LEU A CA 1
ATOM 764 C C . LEU A 1 95 ? -7.746 8.588 -4.160 1.00 95.00 95 LEU A C 1
ATOM 766 O O . LEU A 1 95 ? -8.896 8.395 -3.793 1.00 95.00 95 LEU A O 1
ATOM 770 N N . ALA A 1 96 ? -7.141 7.823 -5.070 1.00 95.19 96 ALA A N 1
ATOM 771 C CA . ALA A 1 96 ? -7.823 6.727 -5.751 1.00 95.19 96 ALA A CA 1
ATOM 772 C C . ALA A 1 96 ? -8.327 5.661 -4.764 1.00 95.19 96 ALA A C 1
ATOM 774 O O . ALA A 1 96 ? -9.479 5.250 -4.850 1.00 95.19 96 ALA A O 1
ATOM 775 N N . ALA A 1 97 ? -7.504 5.251 -3.791 1.00 95.62 97 ALA A N 1
ATOM 776 C CA . ALA A 1 97 ? -7.929 4.310 -2.750 1.00 95.62 97 ALA A CA 1
ATOM 777 C C . ALA A 1 97 ? -9.102 4.848 -1.913 1.00 95.62 97 ALA A C 1
ATOM 779 O O . ALA A 1 97 ? -10.042 4.111 -1.619 1.00 95.62 97 ALA A O 1
ATOM 780 N N . PHE A 1 98 ? -9.055 6.133 -1.545 1.00 95.06 98 PHE A N 1
ATOM 781 C CA . PHE A 1 98 ? -10.129 6.781 -0.797 1.00 95.06 98 PHE A CA 1
ATOM 782 C C . PHE A 1 98 ? -11.415 6.906 -1.621 1.00 95.06 98 PHE A C 1
ATOM 784 O O . PHE A 1 98 ? -12.493 6.653 -1.107 1.00 95.06 98 PHE A O 1
ATOM 791 N N . GLU A 1 99 ? -11.328 7.262 -2.902 1.00 94.81 99 GLU A N 1
ATOM 792 C CA . GLU A 1 99 ? -12.497 7.308 -3.784 1.00 94.81 99 GLU A CA 1
ATOM 793 C C . GLU A 1 99 ? -13.121 5.918 -3.942 1.00 94.81 99 GLU A C 1
ATOM 795 O O . GLU A 1 99 ? -14.336 5.777 -3.808 1.00 94.81 99 GLU A O 1
ATOM 800 N N . LEU A 1 100 ? -12.301 4.879 -4.142 1.00 95.44 100 LEU A N 1
ATOM 801 C CA . LEU A 1 100 ? -12.765 3.493 -4.240 1.00 95.44 100 LEU A CA 1
ATOM 802 C C . LEU A 1 100 ? -13.532 3.037 -2.993 1.00 95.44 100 LEU A C 1
ATOM 804 O O . LEU A 1 100 ? -14.543 2.350 -3.131 1.00 95.44 100 LEU A O 1
ATOM 808 N N . SER A 1 101 ? -13.118 3.457 -1.792 1.00 94.69 101 SER A N 1
ATOM 809 C CA . SER A 1 101 ? -13.809 3.067 -0.555 1.00 94.69 101 SER A CA 1
ATOM 810 C C . SER A 1 101 ? -15.217 3.663 -0.428 1.00 94.69 101 SER A C 1
ATOM 812 O O . SER A 1 101 ? -16.034 3.134 0.324 1.00 94.69 101 SER A O 1
ATOM 814 N N . THR A 1 102 ? -15.538 4.721 -1.186 1.00 92.31 102 THR A N 1
ATOM 815 C CA . THR A 1 102 ? -16.869 5.358 -1.169 1.00 92.31 102 THR A CA 1
ATOM 816 C C . THR A 1 102 ? -17.920 4.646 -2.020 1.00 92.31 102 THR A C 1
ATOM 818 O O . THR A 1 102 ? -19.104 4.946 -1.887 1.00 92.31 102 THR A O 1
ATOM 821 N N . PHE A 1 103 ? -17.514 3.712 -2.888 1.00 86.38 103 PHE A N 1
ATOM 822 C CA . PHE A 1 103 ? -18.422 2.974 -3.777 1.00 86.38 103 PHE A CA 1
ATOM 823 C C . PHE A 1 103 ? -19.012 1.696 -3.157 1.00 86.38 103 PHE A C 1
ATOM 825 O O . PHE A 1 103 ? -19.669 0.928 -3.862 1.00 86.38 103 PHE A O 1
ATOM 832 N N . LYS A 1 104 ? -18.774 1.464 -1.865 1.00 66.19 104 LYS A N 1
ATOM 833 C CA . LYS A 1 104 ? -19.327 0.348 -1.089 1.00 66.19 104 LYS A CA 1
ATOM 834 C C . LYS A 1 104 ? -20.761 0.616 -0.639 1.00 66.19 104 LYS A C 1
ATOM 836 O O . LYS A 1 104 ? -21.570 -0.334 -0.714 1.00 66.19 104 LYS A O 1
#

Organism: Guillardia theta (NCBI:txid55529)

Radius of gyration: 14.76 Å; chains: 1; bounding box: 35×25×41 Å

InterPro domains:
  IPR027350 Glycosyltransferase family 23 (GT23) domain [PS51659] (1-104)

Secondary structure (DSSP, 8-state):
-HHHHHHH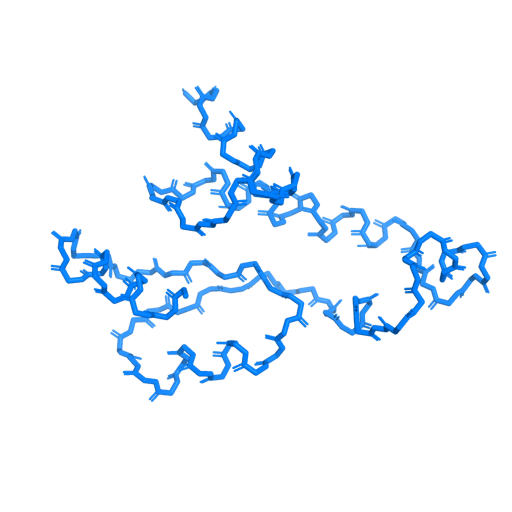HHHHT--EEE---S-HHHHHHHHHH-SSEEE--SS-GGGT--SS-HHHHHHTTSS-HHHHHHHHHHHHHHHHHSSS----TTSHHHHHHHHHHTT-

Foldseek 3Di:
DLVVVVVCCVVVVDQEAEDDDLDPVVVVVNVVPDDHHYDYPPADSVLVPDPDDNVVCCVVVVDPPVSVVVRLVVSLVVLLVDPDHDDDPVDPSSVSSVVSVVVD

pLDDT: mean 88.86, std 5.49, range [66.19, 95.62]

Sequence (104 aa):
YVEEIMRMVMKYEVSTVFLATDSAQALEQLKSNFDFETLHAPVDRSLFDSRWWIDHRAAFGVVDPMQVGESALMDLLLLSECDYFIGTFSSHFSLAAFELSTFK